Protein AF-T1B3T7-F1 (afdb_monomer)

pLDDT: mean 87.35, std 12.99, range [38.53, 97.56]

Foldseek 3Di:
DDDDPLLPDDLCLLVLLCVVCVVPPVDDQQCSLVVPVVDDCVVSVCNPPSVVDGSVNSVVSVVVCVVDPVVVVVVVVVVCCCVVVVFDPPDKDKDKAKDWDDDDPVVQCQDDDPNHTGHRFAADPHPVPCSVTTIDMDIDMDGDDPDPPDDDD

Secondary structure (DSSP, 8-state):
-PPPTT--S-HHHHHHHHHHHHHHT---GGGHHHHHHTS-TTTTT-TTTGGG--HHHHHHHHHHHHHS-HHHHHHHHHHHHHHHHT---S-EEEEEEEEEE-S--TT-B---BTTB---B-B----TTS-TTSEEEEEEEEEEPPPPTT----

Sequence (153 aa):
LEADPRSRMPPAKALGVVLRNLIEQRRPLYALGEWVAERDPSVLGLADTSARLNDDCVGRALERLFDADRALLQTEMVVNAIRRFAIDCTEFHNDSTSITFSGDYAGANGDPQRGQATLKVNHGHNKDHRPDLKQLLWILTVSRTPDAGVRPR

Mean predicted aligned error: 7.07 Å

Radius of gyration: 19.1 Å; Cα contacts (8 Å, |Δi|>4): 158; chains: 1; bounding box: 39×52×47 Å

Structure (mmCIF, N/CA/C/O backbone):
data_AF-T1B3T7-F1
#
_entry.id   AF-T1B3T7-F1
#
loop_
_atom_site.group_PDB
_atom_site.id
_atom_site.type_symbol
_atom_site.label_atom_id
_atom_site.label_alt_id
_atom_site.label_comp_id
_atom_site.label_asym_id
_atom_site.label_entity_id
_atom_site.label_seq_id
_atom_site.pdbx_PDB_ins_code
_atom_site.Cartn_x
_atom_site.Cartn_y
_atom_site.Cartn_z
_atom_site.occupancy
_atom_site.B_iso_or_equiv
_atom_site.auth_seq_id
_atom_site.auth_comp_id
_atom_site.auth_asym_id
_atom_site.auth_atom_id
_atom_site.pdbx_PDB_model_num
ATOM 1 N N . LEU A 1 1 ? -12.474 5.835 -18.3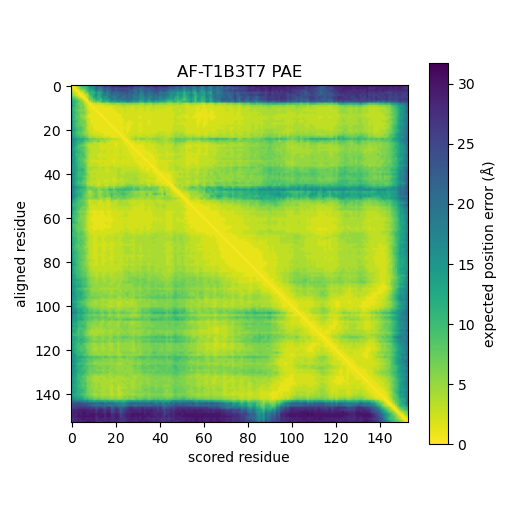67 1.00 46.09 1 LEU A N 1
ATOM 2 C CA . LEU A 1 1 ? -11.163 6.493 -18.173 1.00 46.09 1 LEU A CA 1
ATOM 3 C C . LEU A 1 1 ? -10.246 6.025 -19.293 1.00 46.09 1 LEU A C 1
ATOM 5 O O . LEU A 1 1 ? -9.946 4.838 -19.346 1.00 46.09 1 LEU A O 1
ATOM 9 N N . GLU A 1 2 ? -9.913 6.910 -20.233 1.00 38.53 2 GLU A N 1
ATOM 10 C CA . GLU A 1 2 ? -9.062 6.583 -21.386 1.00 38.53 2 GLU A CA 1
ATOM 11 C C . GLU A 1 2 ? -7.663 6.138 -20.938 1.00 38.53 2 GLU A C 1
ATOM 13 O O . GLU A 1 2 ? -7.060 6.698 -20.018 1.00 38.53 2 GLU A O 1
ATOM 18 N N . ALA A 1 3 ? -7.155 5.084 -21.574 1.00 50.88 3 ALA A N 1
ATOM 19 C CA . ALA A 1 3 ? -5.803 4.607 -21.351 1.00 50.88 3 ALA A CA 1
ATOM 20 C C . ALA A 1 3 ? -4.807 5.626 -21.928 1.00 50.88 3 ALA A C 1
ATOM 22 O O . ALA A 1 3 ? -4.857 5.941 -23.111 1.00 50.88 3 ALA A O 1
ATOM 23 N N . ASP A 1 4 ? -3.889 6.122 -21.094 1.00 52.50 4 ASP A N 1
ATOM 24 C CA . ASP A 1 4 ? -2.765 6.943 -21.554 1.00 52.50 4 ASP A CA 1
ATOM 25 C C . ASP A 1 4 ? -1.934 6.114 -22.554 1.00 52.50 4 ASP A C 1
ATOM 27 O O . ASP A 1 4 ? -1.426 5.055 -22.168 1.00 52.50 4 ASP A O 1
ATOM 31 N N . PRO A 1 5 ? -1.759 6.563 -23.809 1.00 49.88 5 PRO A N 1
ATOM 32 C CA . PRO A 1 5 ? -1.007 5.834 -24.831 1.00 49.88 5 PRO A CA 1
ATOM 33 C C . PRO A 1 5 ? 0.480 5.634 -24.478 1.00 49.88 5 PRO A C 1
ATOM 35 O O . PRO A 1 5 ? 1.150 4.785 -25.072 1.00 49.88 5 PRO A O 1
ATOM 38 N N . ARG A 1 6 ? 1.014 6.361 -23.484 1.00 54.09 6 ARG A N 1
ATOM 39 C CA . ARG A 1 6 ? 2.359 6.143 -22.918 1.00 54.09 6 ARG A CA 1
ATOM 40 C C . ARG A 1 6 ? 2.383 5.069 -21.826 1.00 54.09 6 ARG A C 1
ATOM 42 O O . ARG A 1 6 ? 3.448 4.540 -21.503 1.00 54.09 6 ARG A O 1
ATOM 49 N N . SER A 1 7 ? 1.229 4.698 -21.274 1.00 54.94 7 SER A N 1
ATOM 50 C CA . SER A 1 7 ? 1.086 3.687 -20.224 1.00 54.94 7 SER A CA 1
ATOM 51 C C . SER A 1 7 ? 1.140 2.279 -20.815 1.00 54.94 7 SER A C 1
ATOM 53 O O . SER A 1 7 ? 0.139 1.577 -20.921 1.00 54.94 7 SER A O 1
ATOM 55 N N . ARG A 1 8 ? 2.343 1.841 -21.191 1.00 70.56 8 ARG A N 1
ATOM 56 C CA . ARG A 1 8 ? 2.583 0.540 -21.841 1.00 70.56 8 ARG A CA 1
ATOM 57 C C . ARG A 1 8 ? 2.490 -0.674 -20.901 1.00 70.56 8 ARG A C 1
ATOM 59 O O . ARG A 1 8 ? 2.708 -1.799 -21.357 1.00 70.56 8 ARG A O 1
ATOM 66 N N . MET A 1 9 ? 2.198 -0.463 -19.615 1.00 83.44 9 MET A N 1
ATOM 67 C CA . MET A 1 9 ? 1.991 -1.504 -18.606 1.00 83.44 9 MET A CA 1
ATOM 68 C C . MET A 1 9 ? 0.621 -1.318 -17.925 1.00 83.44 9 MET A C 1
ATOM 70 O O . MET A 1 9 ? 0.281 -0.194 -17.547 1.00 83.44 9 MET A O 1
ATOM 74 N N . PRO A 1 10 ? -0.160 -2.399 -17.733 1.00 88.75 10 PRO A N 1
ATOM 75 C CA . PRO A 1 10 ? -1.384 -2.356 -16.941 1.00 88.75 10 PRO A CA 1
ATOM 76 C C . PRO A 1 10 ? -1.111 -1.915 -15.490 1.00 88.75 10 PRO A C 1
ATOM 78 O O . PRO A 1 10 ? -0.219 -2.490 -14.859 1.00 88.75 10 PRO A O 1
ATOM 81 N N . PRO A 1 11 ? -1.894 -0.980 -14.911 1.00 91.62 11 PRO A N 1
ATOM 82 C CA . PRO A 1 11 ? -1.676 -0.486 -13.547 1.00 91.62 11 PRO A CA 1
ATOM 83 C C . PRO A 1 11 ? -1.603 -1.599 -12.498 1.00 91.62 11 PRO A C 1
ATOM 85 O O . PRO A 1 11 ? -0.725 -1.584 -11.645 1.00 91.62 11 PRO A O 1
ATOM 88 N N . ALA A 1 12 ? -2.455 -2.622 -12.616 1.00 92.00 12 ALA A N 1
ATOM 89 C CA . ALA A 1 12 ? -2.470 -3.764 -11.704 1.00 92.00 12 ALA A CA 1
ATOM 90 C C . ALA A 1 12 ? -1.137 -4.535 -11.663 1.00 92.00 12 ALA A C 1
ATOM 92 O O . ALA A 1 12 ? -0.761 -5.037 -10.606 1.00 92.00 12 ALA A O 1
ATOM 93 N N . LYS A 1 13 ? -0.393 -4.606 -12.778 1.00 92.12 13 LYS A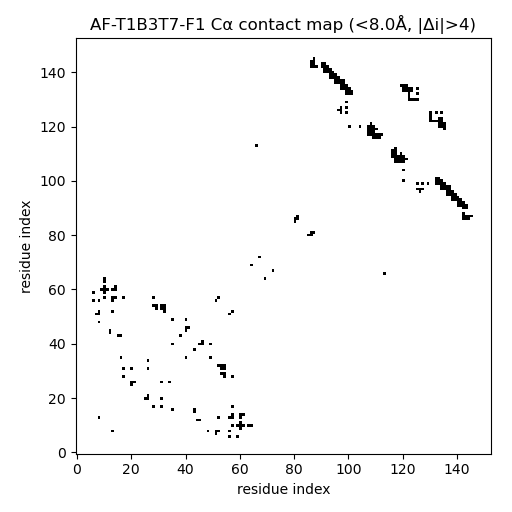 N 1
ATOM 94 C CA . LYS A 1 13 ? 0.932 -5.246 -12.804 1.00 92.12 13 LYS A CA 1
ATOM 95 C C . LYS A 1 13 ? 1.958 -4.416 -12.034 1.00 92.12 13 LYS A C 1
ATOM 97 O O . LYS A 1 13 ? 2.646 -4.957 -11.177 1.00 92.12 13 LYS A O 1
ATOM 102 N N . ALA A 1 14 ? 2.009 -3.106 -12.285 1.00 92.75 14 ALA A N 1
ATOM 103 C CA . ALA A 1 14 ? 2.915 -2.194 -11.584 1.00 92.75 14 ALA A CA 1
ATOM 104 C C . ALA A 1 14 ? 2.617 -2.136 -10.075 1.00 92.75 14 ALA A C 1
ATOM 106 O O . ALA A 1 14 ? 3.518 -2.313 -9.259 1.00 92.75 14 ALA A O 1
ATOM 107 N N . LEU A 1 15 ? 1.345 -1.981 -9.691 1.00 94.31 15 LEU A N 1
ATOM 108 C CA . LEU A 1 15 ? 0.909 -2.051 -8.288 1.00 94.31 15 LEU A CA 1
ATOM 109 C C . LEU A 1 15 ? 1.228 -3.413 -7.673 1.00 94.31 15 LEU A C 1
ATOM 111 O O . LEU A 1 15 ? 1.614 -3.511 -6.510 1.00 94.31 15 LEU A O 1
ATOM 115 N N . GLY A 1 16 ? 1.112 -4.466 -8.479 1.00 93.62 16 GLY A N 1
ATOM 116 C CA . GLY A 1 16 ? 1.497 -5.802 -8.094 1.00 93.62 16 GLY A CA 1
ATOM 117 C C . GLY A 1 16 ? 2.957 -5.882 -7.659 1.00 93.62 16 GLY A C 1
ATOM 118 O O . GLY A 1 16 ? 3.217 -6.421 -6.588 1.00 93.62 16 GLY A O 1
ATOM 119 N N . VAL A 1 17 ? 3.883 -5.318 -8.433 1.00 92.94 17 VAL A N 1
ATOM 120 C CA . VAL A 1 17 ? 5.312 -5.235 -8.082 1.00 92.94 17 VAL A CA 1
ATOM 121 C C . VAL A 1 17 ? 5.515 -4.491 -6.767 1.00 92.94 17 VAL A C 1
ATOM 123 O O . VAL A 1 17 ? 6.195 -5.005 -5.881 1.00 92.94 17 VAL A O 1
ATOM 126 N N . VAL A 1 18 ? 4.887 -3.319 -6.613 1.00 94.50 18 VAL A N 1
ATOM 127 C CA . VAL A 1 18 ? 4.981 -2.514 -5.384 1.00 94.50 18 VAL A CA 1
ATOM 128 C C . VAL A 1 18 ? 4.552 -3.328 -4.167 1.00 94.50 18 VAL A C 1
ATOM 130 O O . VAL A 1 18 ? 5.257 -3.333 -3.161 1.00 94.50 18 VAL A O 1
ATOM 133 N N . LEU A 1 19 ? 3.444 -4.067 -4.269 1.00 94.06 19 LEU A N 1
ATOM 134 C CA . LEU A 1 19 ? 2.946 -4.910 -3.185 1.00 94.06 19 LEU A CA 1
ATOM 135 C C . LEU A 1 19 ? 3.957 -5.993 -2.779 1.00 94.06 19 LEU A C 1
ATOM 137 O O . LEU A 1 19 ? 4.241 -6.133 -1.592 1.00 94.06 19 LEU A O 1
ATOM 141 N N . ARG A 1 20 ? 4.533 -6.738 -3.736 1.00 92.94 20 ARG A N 1
ATOM 142 C CA . ARG A 1 20 ? 5.539 -7.771 -3.411 1.00 92.94 20 ARG A CA 1
ATOM 143 C C . ARG A 1 20 ? 6.792 -7.144 -2.804 1.00 92.94 20 ARG A C 1
ATOM 145 O O . ARG A 1 20 ? 7.294 -7.644 -1.803 1.00 92.94 20 ARG A O 1
ATOM 152 N N . ASN A 1 21 ? 7.246 -6.013 -3.343 1.00 92.88 21 ASN A N 1
ATOM 153 C CA . ASN A 1 21 ? 8.368 -5.282 -2.769 1.00 92.88 21 ASN A CA 1
ATOM 154 C C . ASN A 1 21 ? 8.088 -4.863 -1.316 1.00 92.88 21 ASN A C 1
ATOM 156 O O . ASN A 1 21 ? 8.941 -5.091 -0.465 1.00 92.88 21 ASN A O 1
ATOM 160 N N . LEU A 1 22 ? 6.904 -4.321 -1.001 1.00 91.94 22 LEU A N 1
ATOM 161 C CA . LEU A 1 22 ? 6.525 -3.932 0.368 1.00 91.94 22 LEU A CA 1
ATOM 162 C C . LEU A 1 22 ? 6.529 -5.111 1.357 1.00 91.94 22 LEU A C 1
ATOM 164 O O . LEU A 1 22 ? 6.858 -4.925 2.533 1.00 91.94 22 LEU A O 1
ATOM 168 N N . ILE A 1 23 ? 6.170 -6.305 0.881 1.00 91.38 23 ILE A N 1
ATOM 169 C CA . ILE A 1 23 ? 6.150 -7.534 1.681 1.00 91.38 23 ILE A CA 1
ATOM 170 C C . ILE A 1 23 ? 7.571 -8.077 1.898 1.00 91.38 23 ILE A C 1
ATOM 172 O O . ILE A 1 23 ? 7.888 -8.490 3.009 1.00 91.38 23 ILE A O 1
ATOM 176 N N . GLU A 1 24 ? 8.428 -8.062 0.872 1.00 90.31 24 GLU A N 1
ATOM 177 C CA . GLU A 1 24 ? 9.735 -8.735 0.912 1.00 90.31 24 GLU A CA 1
ATOM 178 C C . GLU A 1 24 ? 10.902 -7.855 1.385 1.00 90.31 24 GLU A C 1
ATOM 180 O O . GLU A 1 24 ? 11.630 -8.242 2.295 1.00 90.31 24 GLU A O 1
ATOM 185 N N . GLN A 1 25 ? 11.150 -6.711 0.733 1.00 85.75 25 GLN A N 1
ATOM 186 C CA . GLN A 1 25 ? 12.416 -5.961 0.883 1.00 85.75 25 GLN A CA 1
ATOM 187 C C . GLN A 1 25 ? 12.244 -4.450 1.081 1.00 85.75 25 GLN A C 1
ATOM 189 O O . GLN A 1 25 ? 13.172 -3.787 1.535 1.00 85.75 25 GLN A O 1
ATOM 194 N N . ARG A 1 26 ? 11.070 -3.900 0.755 1.00 90.44 26 ARG A N 1
ATOM 195 C CA . ARG A 1 26 ? 10.697 -2.484 0.900 1.00 90.44 26 ARG A CA 1
ATOM 196 C C . ARG A 1 26 ? 11.689 -1.525 0.228 1.00 90.44 26 ARG A C 1
ATOM 198 O O . ARG A 1 26 ? 11.969 -0.453 0.762 1.00 90.44 26 ARG A O 1
ATOM 205 N N . ARG A 1 27 ? 12.212 -1.882 -0.954 1.00 91.75 27 ARG A N 1
ATOM 206 C CA . ARG A 1 27 ? 13.097 -0.995 -1.729 1.00 91.75 27 ARG A CA 1
ATOM 207 C C . ARG A 1 27 ? 12.350 0.276 -2.167 1.00 91.75 27 ARG A C 1
ATOM 209 O O . ARG A 1 27 ? 11.145 0.203 -2.436 1.00 91.75 27 ARG A O 1
ATOM 216 N N . PRO A 1 28 ? 13.027 1.435 -2.251 1.00 91.69 28 PRO A N 1
ATOM 217 C CA . PRO A 1 28 ? 12.417 2.666 -2.749 1.00 91.69 28 PRO A CA 1
ATOM 218 C C . PRO A 1 28 ? 11.999 2.528 -4.221 1.00 91.69 28 PRO A C 1
ATOM 220 O O . PRO A 1 28 ? 12.549 1.706 -4.951 1.00 91.69 28 PRO A O 1
ATOM 223 N N . LEU A 1 29 ? 11.046 3.357 -4.672 1.00 90.06 29 LEU A N 1
ATOM 224 C CA . LEU A 1 29 ? 10.450 3.236 -6.012 1.00 90.06 29 LEU A CA 1
ATOM 225 C C . LEU A 1 29 ? 11.479 3.292 -7.151 1.00 90.06 29 LEU A C 1
ATOM 227 O O . LEU A 1 29 ? 11.377 2.511 -8.093 1.00 90.06 29 LEU A O 1
ATOM 231 N N . TYR A 1 30 ? 12.494 4.153 -7.038 1.00 88.75 30 TYR A N 1
ATOM 232 C CA . TYR A 1 30 ? 13.554 4.277 -8.044 1.00 88.75 30 TYR A CA 1
ATOM 233 C C . TYR A 1 30 ? 14.431 3.017 -8.158 1.00 88.75 30 TYR A C 1
ATOM 235 O O . TYR A 1 30 ? 15.019 2.775 -9.205 1.00 88.75 30 TYR A O 1
ATOM 243 N N . ALA A 1 31 ? 14.495 2.187 -7.110 1.00 91.25 31 ALA A N 1
ATOM 244 C CA . ALA A 1 31 ? 15.267 0.943 -7.083 1.00 91.25 31 ALA A CA 1
ATOM 245 C C . ALA A 1 31 ? 14.424 -0.294 -7.453 1.00 91.25 31 ALA A C 1
ATOM 247 O O . ALA A 1 31 ? 14.919 -1.423 -7.419 1.00 91.25 31 ALA A O 1
ATOM 248 N N . LEU A 1 32 ? 13.142 -0.120 -7.804 1.00 89.81 32 LEU A N 1
ATOM 249 C CA . LEU A 1 32 ? 12.270 -1.243 -8.166 1.00 89.81 32 LEU A CA 1
ATOM 250 C C . LEU A 1 32 ? 12.689 -1.927 -9.469 1.00 89.81 32 LEU A C 1
ATOM 252 O O . LEU A 1 32 ? 12.497 -3.133 -9.596 1.00 89.81 32 LEU A O 1
ATOM 256 N N . GLY A 1 33 ? 13.260 -1.187 -10.424 1.00 88.31 33 GLY A N 1
ATOM 257 C CA . GLY A 1 33 ? 13.762 -1.771 -11.671 1.00 88.31 33 GLY A CA 1
ATOM 258 C C . GLY A 1 33 ? 14.860 -2.805 -11.413 1.00 88.31 33 GLY A C 1
ATOM 259 O O . GLY A 1 33 ? 14.777 -3.930 -11.899 1.00 88.31 33 GLY A O 1
ATOM 260 N N . GLU A 1 34 ? 15.832 -2.454 -10.569 1.00 89.06 34 GLU A N 1
ATOM 261 C CA . GLU A 1 34 ? 16.907 -3.354 -10.130 1.00 89.06 34 GLU A CA 1
ATOM 262 C C . GLU A 1 34 ? 16.353 -4.541 -9.334 1.00 89.06 34 GLU A C 1
ATOM 264 O O . GLU A 1 34 ? 16.693 -5.689 -9.603 1.00 89.06 34 GLU A O 1
ATOM 269 N N . TRP A 1 35 ? 15.425 -4.280 -8.408 1.00 90.62 35 TRP A N 1
ATOM 270 C CA . TRP A 1 35 ? 14.774 -5.321 -7.607 1.00 90.62 35 TRP A CA 1
ATOM 271 C C . TRP A 1 35 ? 14.048 -6.374 -8.458 1.00 90.62 35 TRP A C 1
ATOM 273 O O . TRP A 1 35 ? 14.073 -7.567 -8.135 1.00 90.62 35 TRP A O 1
ATOM 283 N N . VAL A 1 36 ? 13.404 -5.940 -9.546 1.00 90.50 36 VAL A N 1
ATOM 284 C CA . VAL A 1 36 ? 12.757 -6.832 -10.517 1.00 90.50 36 VAL A CA 1
ATOM 285 C C . VAL A 1 36 ? 13.779 -7.564 -11.381 1.00 90.50 36 VAL A C 1
ATOM 287 O O . VAL A 1 36 ? 13.555 -8.732 -11.683 1.00 90.50 36 VAL A O 1
ATOM 290 N N . ALA A 1 37 ? 14.890 -6.927 -11.757 1.00 89.38 37 ALA A N 1
ATOM 291 C CA . ALA A 1 37 ? 15.935 -7.555 -12.570 1.00 89.38 37 ALA A CA 1
ATOM 292 C C . ALA A 1 37 ? 16.604 -8.757 -11.873 1.00 89.38 37 ALA A C 1
ATOM 294 O O . ALA A 1 37 ? 17.073 -9.672 -12.543 1.00 89.38 37 ALA A O 1
ATOM 295 N N . GLU A 1 38 ? 16.603 -8.786 -10.538 1.00 90.06 38 GLU A N 1
ATOM 296 C CA . GLU A 1 38 ? 17.094 -9.909 -9.724 1.00 90.06 38 GLU A CA 1
ATOM 297 C C . GLU A 1 38 ? 16.121 -11.114 -9.670 1.00 90.06 38 GLU A C 1
ATOM 299 O O . GLU A 1 38 ? 16.430 -12.125 -9.038 1.00 90.06 38 GLU A O 1
ATOM 304 N N . ARG A 1 39 ? 14.926 -11.024 -10.274 1.00 89.00 39 ARG A N 1
ATOM 305 C CA . ARG A 1 39 ? 13.834 -12.010 -10.145 1.00 89.00 39 ARG A CA 1
ATOM 306 C C . ARG A 1 39 ? 13.354 -12.512 -11.502 1.00 89.00 39 ARG A C 1
ATOM 308 O O . ARG A 1 39 ? 13.453 -11.821 -12.509 1.00 89.00 39 ARG A O 1
ATOM 315 N N . ASP A 1 40 ? 12.745 -13.698 -11.510 1.00 89.38 40 ASP A N 1
ATOM 316 C CA . ASP A 1 40 ? 12.051 -14.210 -12.694 1.00 89.38 40 ASP A CA 1
ATOM 317 C C . ASP A 1 40 ? 10.807 -13.341 -13.005 1.00 89.38 40 ASP A C 1
ATOM 319 O O . ASP A 1 40 ? 9.875 -13.275 -12.189 1.00 89.38 40 ASP A O 1
ATOM 323 N N . PRO A 1 41 ? 10.740 -12.686 -14.183 1.00 86.31 41 PRO A N 1
ATOM 324 C CA . PRO A 1 41 ? 9.600 -11.857 -14.564 1.00 86.31 41 PRO A CA 1
ATOM 325 C C . PRO A 1 41 ? 8.265 -12.603 -14.592 1.00 86.31 41 PRO A C 1
ATOM 327 O O . PRO A 1 41 ? 7.225 -11.987 -14.361 1.00 86.31 41 PRO A O 1
ATOM 330 N N . SER A 1 42 ? 8.255 -13.906 -14.877 1.00 87.31 42 SER A N 1
ATOM 331 C CA . SER A 1 42 ? 7.031 -14.710 -14.940 1.00 87.31 42 SER A CA 1
ATOM 332 C C . SER A 1 42 ? 6.359 -14.833 -13.569 1.00 87.31 42 SER A C 1
ATOM 334 O O . SER A 1 42 ? 5.144 -14.659 -13.467 1.00 87.31 42 SER A O 1
ATOM 336 N N . VAL A 1 43 ? 7.151 -14.990 -12.503 1.00 86.75 43 VAL A N 1
ATOM 337 C CA . VAL A 1 43 ? 6.680 -15.052 -11.107 1.00 86.75 43 VAL A CA 1
ATOM 338 C C . VAL A 1 43 ? 6.057 -13.722 -10.674 1.00 86.75 43 VAL A C 1
ATOM 340 O O . VAL A 1 43 ? 5.100 -13.687 -9.900 1.00 86.75 43 VAL A O 1
ATOM 343 N N . LEU A 1 44 ? 6.547 -12.613 -11.230 1.00 86.69 44 LEU A N 1
ATOM 344 C CA . LEU A 1 44 ? 6.003 -11.275 -10.998 1.00 86.69 44 LEU A CA 1
ATOM 345 C C . LEU A 1 44 ? 4.816 -10.929 -11.919 1.00 86.69 44 LEU A C 1
ATOM 347 O O . LEU A 1 44 ? 4.254 -9.838 -11.812 1.00 86.69 44 LEU A O 1
ATOM 351 N N . GLY A 1 45 ? 4.417 -11.821 -12.833 1.00 86.12 45 GLY A N 1
ATOM 352 C CA . GLY A 1 45 ? 3.385 -11.544 -13.841 1.00 86.12 45 GLY A CA 1
ATOM 353 C C . GLY A 1 45 ? 3.826 -10.530 -14.909 1.00 86.12 45 GLY A C 1
ATOM 354 O O . GLY A 1 45 ? 2.993 -9.909 -15.582 1.00 86.12 45 GLY A O 1
ATOM 355 N N . LEU A 1 46 ? 5.137 -10.348 -15.068 1.00 86.69 46 LEU A N 1
ATOM 356 C CA . LEU A 1 46 ? 5.793 -9.358 -15.919 1.00 86.69 46 LEU A CA 1
ATOM 357 C C . LEU A 1 46 ? 6.459 -9.942 -17.173 1.00 86.69 46 LEU A C 1
ATOM 359 O O . LEU A 1 46 ? 7.188 -9.196 -17.817 1.00 86.69 46 LEU A O 1
ATOM 363 N N . ALA A 1 47 ? 6.219 -11.208 -17.530 1.00 78.31 47 ALA A N 1
ATOM 364 C CA . ALA A 1 47 ? 6.915 -11.908 -18.624 1.00 78.31 47 ALA A CA 1
ATOM 365 C C . ALA A 1 47 ? 7.169 -11.040 -19.881 1.00 78.31 47 ALA A C 1
ATOM 367 O O . ALA A 1 47 ? 8.312 -10.909 -20.302 1.00 78.31 47 ALA A O 1
ATOM 368 N N . ASP A 1 48 ? 6.150 -10.336 -20.388 1.00 77.19 48 ASP A N 1
ATOM 369 C CA . ASP A 1 48 ? 6.273 -9.495 -21.598 1.00 77.19 48 ASP A CA 1
ATOM 370 C C . ASP A 1 48 ? 6.439 -7.989 -21.318 1.00 77.19 48 ASP A C 1
ATOM 372 O O . ASP A 1 48 ? 6.443 -7.153 -22.227 1.00 77.19 48 ASP A O 1
ATOM 376 N N . THR A 1 49 ? 6.480 -7.597 -20.044 1.00 80.44 49 THR A N 1
ATOM 377 C CA . THR A 1 49 ? 6.366 -6.193 -19.624 1.00 80.44 49 THR A CA 1
ATOM 378 C C . THR A 1 49 ? 7.456 -5.732 -18.663 1.00 80.44 49 THR A C 1
ATOM 380 O O . THR A 1 49 ? 7.469 -4.551 -18.331 1.00 80.44 49 THR A O 1
ATOM 383 N N . SER A 1 50 ? 8.369 -6.602 -18.226 1.00 77.88 50 SER A N 1
ATOM 384 C CA . SER A 1 50 ? 9.432 -6.277 -17.257 1.00 77.88 50 SER A CA 1
ATOM 385 C C . SER A 1 50 ? 10.295 -5.094 -17.697 1.00 77.88 50 SER A C 1
ATOM 387 O O . SER A 1 50 ? 10.469 -4.154 -16.931 1.00 77.88 50 SER A O 1
ATOM 389 N N . ALA A 1 51 ? 10.713 -5.065 -18.965 1.00 78.06 51 ALA A N 1
ATOM 390 C CA . ALA A 1 51 ? 11.500 -3.976 -19.551 1.00 78.06 51 ALA A CA 1
ATOM 391 C C . ALA A 1 51 ? 10.777 -2.611 -19.580 1.00 78.06 51 ALA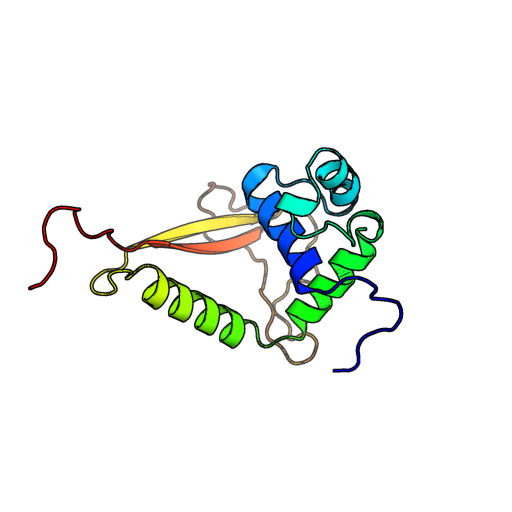 A C 1
ATOM 393 O O . ALA A 1 51 ? 11.377 -1.594 -19.913 1.00 78.06 51 ALA A O 1
ATOM 394 N N . ARG A 1 52 ? 9.472 -2.578 -19.281 1.00 80.25 52 ARG A N 1
ATOM 395 C CA . ARG A 1 52 ? 8.644 -1.361 -19.253 1.00 80.25 52 ARG A CA 1
ATOM 396 C C . ARG A 1 52 ? 8.439 -0.823 -17.837 1.00 80.25 52 ARG A C 1
ATOM 398 O O . ARG A 1 52 ? 7.773 0.199 -17.685 1.00 80.25 52 ARG A O 1
ATOM 405 N N . LEU A 1 53 ? 8.930 -1.528 -16.815 1.00 86.06 53 LEU A N 1
ATOM 406 C CA . LEU A 1 53 ? 8.811 -1.100 -15.430 1.00 86.06 53 LEU A CA 1
ATOM 407 C C . LEU A 1 53 ? 9.834 -0.001 -15.135 1.00 86.06 53 LEU A C 1
ATOM 409 O O . LEU A 1 53 ? 11.035 -0.205 -15.265 1.00 86.06 53 LEU A O 1
ATOM 413 N N . ASN A 1 54 ? 9.340 1.143 -14.685 1.00 87.12 54 ASN A N 1
ATOM 414 C CA . ASN A 1 54 ? 10.129 2.205 -14.079 1.00 87.12 54 ASN A CA 1
ATOM 415 C C . ASN A 1 54 ? 9.276 2.937 -13.036 1.00 87.12 54 ASN A C 1
ATOM 417 O O . ASN A 1 54 ? 8.071 2.688 -12.911 1.00 87.12 54 ASN A O 1
ATOM 421 N N . ASP A 1 55 ? 9.910 3.814 -12.274 1.00 87.94 55 ASP A N 1
ATOM 422 C CA . ASP A 1 55 ? 9.279 4.645 -11.253 1.00 87.94 55 ASP A CA 1
ATOM 423 C C . ASP A 1 55 ? 8.147 5.512 -11.818 1.00 87.94 55 ASP A C 1
ATOM 425 O O . ASP A 1 55 ? 7.074 5.545 -11.224 1.00 87.94 55 ASP A O 1
ATOM 429 N N . ASP A 1 56 ? 8.306 6.095 -13.008 1.00 88.94 56 ASP A N 1
ATOM 430 C CA . ASP A 1 56 ? 7.240 6.822 -13.714 1.00 88.94 56 ASP A CA 1
ATOM 431 C C . ASP A 1 56 ? 5.991 5.957 -13.962 1.00 88.94 56 ASP A C 1
ATOM 433 O O . ASP A 1 56 ? 4.844 6.392 -13.812 1.00 88.94 56 ASP A O 1
ATOM 437 N N . CYS A 1 57 ? 6.195 4.707 -14.381 1.00 89.31 57 CYS A N 1
ATOM 438 C CA . CYS A 1 57 ? 5.121 3.747 -14.602 1.00 89.31 57 CYS A CA 1
ATOM 439 C C . CYS A 1 57 ? 4.411 3.405 -13.293 1.00 89.31 57 CYS A C 1
ATOM 441 O O . CYS A 1 57 ? 3.182 3.296 -13.270 1.00 89.31 57 CYS A O 1
ATOM 443 N N . VAL A 1 58 ? 5.173 3.241 -12.214 1.00 92.44 58 VAL A N 1
ATOM 444 C CA . VAL A 1 58 ? 4.626 3.006 -10.878 1.00 92.44 58 VAL A CA 1
ATOM 445 C C . VAL A 1 58 ? 3.864 4.236 -10.382 1.00 92.44 58 VAL A C 1
ATOM 447 O O . VAL A 1 58 ? 2.743 4.083 -9.904 1.00 92.44 58 VAL A O 1
ATOM 450 N N . GLY A 1 59 ? 4.400 5.441 -10.575 1.00 92.69 59 GLY A N 1
ATOM 451 C CA . GLY A 1 59 ? 3.752 6.709 -10.239 1.00 92.69 59 GLY A CA 1
ATOM 452 C C . GLY A 1 59 ? 2.386 6.842 -10.906 1.00 92.69 59 GLY A C 1
ATOM 453 O O . GLY A 1 59 ? 1.381 6.990 -10.216 1.00 92.69 59 GLY A O 1
ATOM 454 N N . ARG A 1 60 ? 2.304 6.638 -12.228 1.00 92.50 60 ARG A N 1
ATOM 455 C CA . ARG A 1 60 ? 1.017 6.633 -12.958 1.00 92.50 60 ARG A CA 1
ATOM 456 C C . ARG A 1 60 ? 0.053 5.546 -12.477 1.00 92.50 60 ARG A C 1
ATOM 458 O O . ARG A 1 60 ? -1.165 5.721 -12.531 1.00 92.50 60 ARG A O 1
ATOM 465 N N . ALA A 1 61 ? 0.564 4.388 -12.060 1.00 94.19 61 ALA A N 1
ATOM 466 C CA . ALA A 1 61 ? -0.275 3.322 -11.522 1.00 94.19 61 ALA A CA 1
ATOM 467 C C . ALA A 1 61 ? -0.838 3.685 -10.138 1.00 94.19 61 ALA A C 1
ATOM 469 O O . ALA A 1 61 ? -2.006 3.402 -9.871 1.00 94.19 61 ALA A O 1
ATOM 470 N N . LEU A 1 62 ? -0.043 4.350 -9.296 1.00 94.50 62 LEU A N 1
ATOM 471 C CA . LEU A 1 62 ? -0.470 4.889 -8.004 1.00 94.50 62 LEU A CA 1
ATOM 472 C C . LEU A 1 62 ? -1.467 6.040 -8.169 1.00 94.50 62 LEU A C 1
ATOM 474 O O . LEU A 1 62 ? -2.455 6.066 -7.445 1.00 94.50 62 LEU A O 1
ATOM 478 N N . GLU A 1 63 ? -1.284 6.926 -9.151 1.00 93.94 63 GLU A N 1
ATOM 479 C CA . GLU A 1 63 ? -2.280 7.953 -9.492 1.00 93.94 63 GLU A CA 1
ATOM 480 C C . GLU A 1 63 ? -3.613 7.325 -9.906 1.00 93.94 63 GLU A C 1
ATOM 482 O O . GLU A 1 63 ? -4.663 7.725 -9.420 1.00 93.94 63 GLU A O 1
ATOM 487 N N . ARG A 1 64 ? -3.594 6.269 -10.728 1.00 94.06 64 ARG A N 1
ATOM 488 C CA . ARG A 1 64 ? -4.830 5.552 -11.083 1.00 94.06 64 ARG A CA 1
ATOM 489 C C . ARG A 1 64 ? -5.473 4.832 -9.905 1.00 94.06 64 ARG A C 1
ATOM 491 O O . ARG A 1 64 ? -6.695 4.768 -9.842 1.00 94.06 64 ARG A O 1
ATOM 498 N N . LEU A 1 65 ? -4.678 4.275 -8.990 1.00 94.75 65 LEU A N 1
ATOM 499 C CA . LEU A 1 65 ? -5.200 3.725 -7.737 1.00 94.75 65 LEU A CA 1
ATOM 500 C C . LEU A 1 65 ? -5.796 4.832 -6.861 1.00 94.75 65 LEU A C 1
ATOM 502 O O . LEU A 1 65 ? -6.786 4.603 -6.167 1.00 94.75 65 LEU A O 1
ATOM 506 N N . PHE A 1 66 ? -5.209 6.028 -6.899 1.00 93.75 66 PHE A N 1
ATOM 507 C CA . PHE A 1 66 ? -5.767 7.191 -6.238 1.00 93.75 66 PHE A CA 1
ATOM 508 C C . PHE A 1 66 ? -7.107 7.588 -6.878 1.00 93.75 66 PHE A C 1
ATOM 510 O O . PHE A 1 66 ? -8.096 7.745 -6.185 1.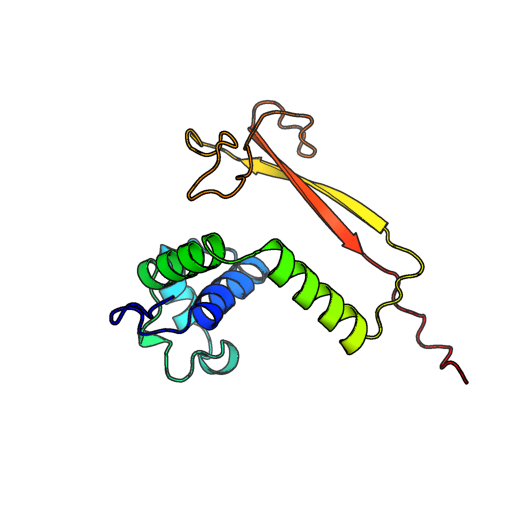00 93.75 66 PHE A O 1
ATOM 517 N N . ASP A 1 67 ? -7.224 7.650 -8.195 1.00 93.25 67 ASP A N 1
ATOM 518 C CA . ASP A 1 67 ? -8.495 8.035 -8.824 1.00 93.25 67 ASP A CA 1
ATOM 519 C C . ASP A 1 67 ? -9.582 6.939 -8.754 1.00 93.25 67 ASP A C 1
ATOM 521 O O . ASP A 1 67 ? -10.763 7.221 -8.957 1.00 93.25 67 ASP A O 1
ATOM 525 N N . ALA A 1 68 ? -9.213 5.692 -8.448 1.00 93.44 68 ALA A N 1
ATOM 526 C CA . ALA A 1 68 ? -10.150 4.585 -8.286 1.00 93.44 68 ALA A CA 1
ATOM 527 C C . ALA A 1 68 ? -10.956 4.667 -6.976 1.00 93.44 68 ALA A C 1
ATOM 529 O O . ALA A 1 68 ? -10.498 5.201 -5.964 1.00 93.44 68 ALA A O 1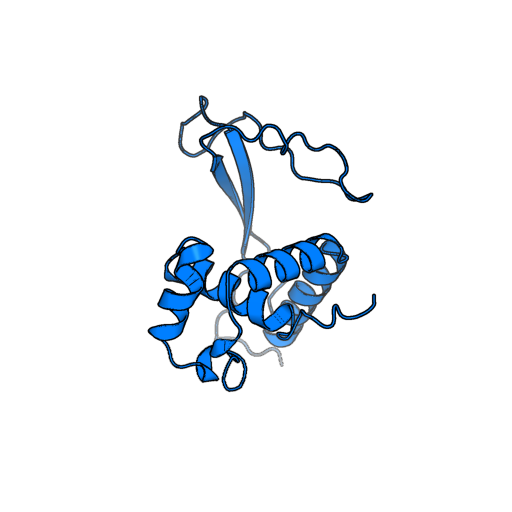
ATOM 530 N N . ASP A 1 69 ? -12.133 4.033 -6.966 1.00 93.25 69 ASP A N 1
ATOM 531 C CA . ASP A 1 69 ? -12.878 3.767 -5.734 1.00 93.25 69 ASP A CA 1
ATOM 532 C C . ASP A 1 69 ? -12.146 2.697 -4.904 1.00 93.25 69 ASP A C 1
ATOM 534 O O . ASP A 1 69 ? -12.363 1.489 -5.039 1.00 93.25 69 ASP A O 1
ATOM 538 N N . ARG A 1 70 ? -11.210 3.156 -4.067 1.00 92.19 70 ARG A N 1
ATOM 539 C CA . ARG A 1 70 ? -10.387 2.293 -3.209 1.00 92.19 70 ARG A CA 1
ATOM 540 C C . ARG A 1 70 ? -11.213 1.547 -2.167 1.00 92.19 70 ARG A C 1
ATOM 542 O O . ARG A 1 70 ? -10.830 0.439 -1.803 1.00 92.19 70 ARG A O 1
ATOM 549 N N . ALA A 1 71 ? -12.312 2.138 -1.693 1.00 92.00 71 ALA A N 1
ATOM 550 C CA . ALA A 1 71 ? -13.170 1.509 -0.697 1.00 92.00 71 ALA A CA 1
ATOM 551 C C . ALA A 1 71 ? -13.867 0.293 -1.311 1.00 92.00 71 ALA A C 1
ATOM 553 O O . ALA A 1 71 ? -13.743 -0.809 -0.779 1.00 92.00 71 ALA A O 1
ATOM 554 N N . LEU A 1 72 ? -14.486 0.464 -2.483 1.00 95.50 72 LEU A N 1
ATOM 555 C CA . LEU A 1 72 ? -15.080 -0.644 -3.228 1.00 95.50 72 LEU A CA 1
ATOM 556 C C . LEU A 1 72 ? -14.036 -1.708 -3.587 1.00 95.50 72 LEU A C 1
ATOM 558 O O . LEU A 1 72 ? -14.270 -2.893 -3.360 1.00 95.50 72 LEU A O 1
ATOM 562 N N . LEU A 1 73 ? -12.867 -1.298 -4.095 1.00 94.44 73 LEU A N 1
ATOM 563 C CA . LEU A 1 73 ? -11.776 -2.219 -4.431 1.00 94.44 73 LEU A CA 1
ATOM 564 C C . LEU A 1 73 ? -11.355 -3.072 -3.223 1.00 94.44 73 LEU A C 1
ATOM 566 O O . LEU A 1 73 ? -11.180 -4.285 -3.352 1.00 94.44 73 LEU A O 1
ATOM 570 N N . GLN A 1 74 ? -11.190 -2.448 -2.054 1.00 93.94 74 GLN A N 1
ATOM 571 C CA . GLN A 1 74 ? -10.826 -3.137 -0.819 1.00 93.94 74 GLN A CA 1
ATOM 572 C C . GLN A 1 74 ? -11.941 -4.083 -0.361 1.00 93.94 74 GLN A C 1
ATOM 574 O O . GLN A 1 74 ? -11.655 -5.231 -0.018 1.00 93.94 74 GLN A O 1
ATOM 579 N N . THR A 1 75 ? -13.199 -3.640 -0.383 1.00 96.31 75 THR A N 1
ATOM 580 C CA . THR A 1 75 ? -14.350 -4.472 -0.010 1.00 96.31 75 THR A CA 1
ATOM 581 C C . THR A 1 75 ? -14.457 -5.707 -0.897 1.00 96.31 75 THR A C 1
ATOM 583 O O . THR A 1 75 ? -14.537 -6.819 -0.375 1.00 96.31 75 THR A O 1
ATOM 586 N N . GLU A 1 76 ? -14.390 -5.546 -2.219 1.00 97.56 76 GLU A N 1
ATOM 587 C CA . GLU A 1 76 ? -14.434 -6.661 -3.171 1.00 97.56 76 GLU A CA 1
ATOM 588 C C . GLU A 1 76 ? -13.290 -7.654 -2.929 1.00 97.56 76 GLU A C 1
ATOM 590 O O . GLU A 1 76 ? -13.506 -8.869 -2.907 1.00 97.56 76 GLU A O 1
ATOM 595 N N . MET A 1 77 ? -12.076 -7.153 -2.678 1.00 95.44 77 MET A N 1
ATOM 596 C CA . MET A 1 77 ? -10.916 -7.993 -2.380 1.00 95.44 77 MET A CA 1
ATOM 597 C C . MET A 1 77 ? -11.113 -8.813 -1.098 1.00 95.44 77 MET A C 1
ATOM 599 O O . MET A 1 77 ? -10.870 -10.022 -1.103 1.00 95.44 77 MET A O 1
ATOM 603 N N . VAL A 1 78 ? -11.582 -8.184 -0.017 1.00 94.69 78 VAL A N 1
ATOM 604 C CA . VAL A 1 78 ? -11.819 -8.849 1.275 1.00 94.69 78 VAL A CA 1
ATOM 605 C C . VAL A 1 78 ? -12.950 -9.873 1.169 1.00 94.69 78 VAL A C 1
ATOM 607 O O . VAL A 1 78 ? -12.785 -11.011 1.604 1.00 94.69 78 VAL A O 1
ATOM 610 N N . VAL A 1 79 ? -14.073 -9.522 0.536 1.00 96.50 79 VAL A N 1
ATOM 611 C CA . VAL A 1 79 ? -15.209 -10.438 0.336 1.00 96.50 79 VAL A CA 1
ATOM 612 C C . VAL A 1 79 ? -14.802 -11.644 -0.511 1.00 96.50 79 VAL A C 1
ATOM 614 O O . VAL A 1 79 ? -15.179 -12.778 -0.198 1.00 96.50 79 VAL A O 1
ATOM 617 N N . ASN A 1 80 ? -14.013 -11.429 -1.566 1.00 97.31 80 ASN A N 1
ATOM 618 C CA . ASN A 1 80 ? -13.483 -12.519 -2.377 1.00 97.31 80 ASN A CA 1
ATOM 619 C C . ASN A 1 80 ? -12.563 -13.424 -1.548 1.00 97.31 80 ASN A C 1
ATOM 621 O O . ASN A 1 80 ? -12.758 -14.638 -1.554 1.00 97.31 80 ASN A O 1
ATOM 625 N N . ALA A 1 81 ? -11.636 -12.856 -0.771 1.00 94.06 81 ALA A N 1
ATOM 626 C CA . ALA A 1 81 ? -10.754 -13.629 0.101 1.00 94.06 81 ALA A CA 1
ATOM 627 C C . ALA A 1 81 ? -11.543 -14.479 1.114 1.00 94.06 81 ALA A C 1
ATOM 629 O O . ALA A 1 81 ? -11.284 -15.677 1.230 1.00 94.06 81 ALA A O 1
ATOM 630 N N . ILE A 1 82 ? -12.559 -13.904 1.767 1.00 93.56 82 ILE A N 1
ATOM 631 C CA . ILE A 1 82 ? -13.429 -14.628 2.705 1.00 93.56 82 ILE A CA 1
ATOM 632 C C . ILE A 1 82 ? -14.070 -15.841 2.030 1.00 93.56 82 ILE A C 1
ATOM 634 O O . ILE A 1 82 ? -13.974 -16.955 2.543 1.00 93.56 82 ILE A O 1
ATOM 638 N N . ARG A 1 83 ? -14.673 -15.655 0.851 1.00 94.94 83 ARG A N 1
ATOM 639 C CA . ARG A 1 83 ? -15.323 -16.744 0.104 1.00 94.94 83 ARG A CA 1
ATOM 640 C C . ARG A 1 83 ? -14.320 -17.783 -0.395 1.00 94.94 83 ARG A C 1
ATOM 642 O O . ARG A 1 83 ? -14.568 -18.979 -0.290 1.00 94.94 83 ARG A O 1
ATOM 649 N N . ARG A 1 84 ? -13.190 -17.337 -0.950 1.00 95.94 84 ARG A N 1
ATOM 650 C CA . ARG A 1 84 ? -12.186 -18.196 -1.594 1.00 95.94 84 ARG A CA 1
ATOM 651 C C . ARG A 1 84 ? -11.449 -19.088 -0.603 1.00 95.94 84 ARG A C 1
ATOM 653 O O . ARG A 1 84 ? -11.080 -20.207 -0.975 1.00 95.94 84 ARG A O 1
ATOM 660 N N . PHE A 1 85 ? -11.208 -18.577 0.602 1.00 91.62 85 PHE A N 1
ATOM 661 C CA . PHE A 1 85 ? -10.462 -19.256 1.659 1.00 91.62 85 PHE A CA 1
ATOM 662 C C . PHE A 1 85 ? -11.349 -19.749 2.808 1.00 91.62 85 PHE A C 1
ATOM 664 O O . PHE A 1 85 ? -10.818 -20.298 3.765 1.00 91.62 85 PHE A O 1
ATOM 671 N N . ALA A 1 86 ? -12.676 -19.591 2.699 1.00 92.62 86 ALA A N 1
ATOM 672 C CA . ALA A 1 86 ? -13.646 -19.962 3.732 1.00 92.62 86 ALA A CA 1
ATOM 673 C C . ALA A 1 86 ? -13.266 -19.399 5.115 1.00 92.62 86 ALA A C 1
ATOM 675 O O . ALA A 1 86 ? -13.230 -20.119 6.110 1.00 92.62 86 ALA A O 1
ATOM 676 N N . ILE A 1 87 ? -12.936 -18.105 5.145 1.00 91.25 87 ILE A N 1
ATOM 677 C CA . ILE A 1 87 ? -12.509 -17.415 6.364 1.00 91.25 87 ILE A CA 1
ATOM 678 C C . ILE A 1 87 ? -13.683 -17.353 7.344 1.00 91.25 87 ILE A C 1
ATOM 680 O O . ILE A 1 87 ? -14.761 -16.865 6.993 1.00 91.25 87 ILE A O 1
ATOM 684 N N . ASP A 1 88 ? -13.461 -17.821 8.571 1.00 91.62 88 ASP A N 1
ATOM 685 C CA . ASP A 1 88 ? -14.443 -17.717 9.645 1.00 91.62 88 ASP A CA 1
ATOM 686 C C . ASP A 1 88 ? -14.622 -16.247 10.043 1.00 91.62 88 ASP A C 1
ATOM 688 O O . ASP A 1 88 ? -13.667 -15.547 10.374 1.00 91.62 88 ASP A O 1
ATOM 692 N N . CYS A 1 89 ? -15.864 -15.777 9.968 1.00 92.44 89 CYS A N 1
ATOM 693 C CA . CYS A 1 89 ? -16.242 -14.398 10.255 1.00 92.44 89 CYS A CA 1
ATOM 694 C C . CYS A 1 89 ? -17.033 -14.266 11.566 1.00 92.44 89 CYS A C 1
ATOM 696 O O . CYS A 1 89 ? -17.656 -13.230 11.795 1.00 92.44 89 CYS A O 1
ATOM 698 N N . THR A 1 90 ? -17.063 -15.312 12.401 1.00 93.69 90 THR A N 1
ATOM 699 C CA . THR A 1 90 ? -17.736 -15.288 13.710 1.00 93.69 90 THR A CA 1
ATOM 700 C C . THR A 1 90 ? -16.983 -14.442 14.733 1.00 93.69 90 THR A C 1
ATOM 702 O O . THR A 1 90 ? -17.612 -13.794 15.568 1.00 93.69 90 THR A O 1
ATOM 705 N N . GLU A 1 91 ? -15.653 -14.401 14.639 1.00 92.94 91 GLU A N 1
ATOM 706 C CA . GLU A 1 91 ? -14.788 -13.620 15.516 1.00 92.94 91 GLU A CA 1
ATOM 707 C C . GLU A 1 91 ? -13.637 -12.979 14.731 1.00 92.94 91 GLU A C 1
ATOM 709 O O . GLU A 1 91 ? -12.977 -13.613 13.904 1.00 92.94 91 GLU A O 1
ATOM 714 N N . PHE A 1 92 ? -13.380 -11.705 15.032 1.00 92.50 92 PHE A N 1
ATOM 715 C CA . PHE A 1 92 ? -12.249 -10.949 14.511 1.00 92.50 92 PHE A CA 1
ATOM 716 C C . PHE A 1 92 ? -11.484 -10.300 15.661 1.00 92.50 92 PHE A C 1
ATOM 718 O O . PHE A 1 92 ? -12.076 -9.626 16.507 1.00 92.50 92 PHE A O 1
ATOM 725 N N . HIS A 1 93 ? -10.160 -10.417 15.640 1.00 92.56 93 HIS A N 1
ATOM 726 C CA . HIS A 1 93 ? -9.281 -9.657 16.519 1.00 92.56 93 HIS A CA 1
ATOM 727 C C . HIS A 1 93 ? -8.633 -8.528 15.729 1.00 92.56 93 HIS A C 1
ATOM 729 O O . HIS A 1 93 ? -8.060 -8.744 14.661 1.00 92.56 93 HIS A O 1
ATOM 735 N N . ASN A 1 94 ? -8.726 -7.316 16.266 1.00 94.00 94 ASN A N 1
ATOM 736 C CA . ASN A 1 94 ? -8.044 -6.156 15.720 1.00 94.00 94 ASN A CA 1
ATOM 737 C C . ASN A 1 94 ? -6.845 -5.834 16.598 1.00 94.00 94 ASN A C 1
ATOM 739 O O . ASN A 1 94 ? -7.006 -5.554 17.785 1.00 94.00 94 ASN A O 1
ATOM 743 N N . ASP A 1 95 ? -5.668 -5.831 15.994 1.00 94.25 95 ASP A N 1
ATOM 744 C CA . ASP A 1 95 ? -4.463 -5.290 16.596 1.00 94.25 95 ASP A CA 1
ATOM 745 C C . ASP A 1 95 ? -4.085 -4.008 15.861 1.00 94.25 95 ASP A C 1
ATOM 747 O O . ASP A 1 95 ? -4.059 -3.959 14.632 1.00 94.25 95 ASP A O 1
ATOM 751 N N . SER A 1 96 ? -3.840 -2.937 16.606 1.00 94.62 96 SER A N 1
ATOM 752 C CA . SER A 1 96 ? -3.486 -1.649 16.012 1.00 94.62 96 SER A CA 1
ATOM 753 C C . SER A 1 96 ? -2.036 -1.300 16.293 1.00 94.62 96 SER A C 1
ATOM 755 O O . SER A 1 96 ? -1.510 -1.590 17.364 1.00 94.62 96 SER A O 1
ATOM 757 N N . THR A 1 97 ? -1.395 -0.601 15.368 1.00 93.81 97 THR A N 1
ATOM 758 C CA . THR A 1 97 ? -0.048 -0.056 15.543 1.00 93.81 97 THR A CA 1
ATOM 759 C C . THR A 1 97 ? 0.076 1.325 14.903 1.00 93.81 97 THR A C 1
ATOM 761 O O . THR A 1 97 ? -0.832 1.770 14.201 1.00 93.81 97 THR A O 1
ATOM 764 N N . SER A 1 98 ? 1.173 2.026 15.168 1.00 95.81 98 SER A N 1
ATOM 765 C CA . SER A 1 98 ? 1.482 3.322 14.563 1.00 95.81 98 SER A CA 1
ATOM 766 C C . SER A 1 98 ? 2.448 3.125 13.394 1.00 95.81 98 SER A C 1
ATOM 768 O O . SER A 1 98 ? 3.476 2.474 13.539 1.00 95.81 98 SER A O 1
ATOM 770 N N . ILE A 1 99 ? 2.149 3.707 12.233 1.00 94.12 99 ILE A N 1
ATOM 771 C CA . ILE A 1 99 ? 3.144 3.925 11.176 1.00 94.12 99 ILE A CA 1
ATOM 772 C C . ILE A 1 99 ? 3.754 5.298 11.428 1.00 94.12 99 ILE A C 1
ATOM 774 O O . ILE A 1 99 ? 3.052 6.306 11.344 1.00 94.12 99 ILE A O 1
ATOM 778 N N . THR A 1 100 ? 5.043 5.327 11.747 1.00 95.56 100 THR A N 1
ATOM 779 C CA . THR A 1 100 ? 5.781 6.542 12.109 1.00 95.56 100 THR A CA 1
ATOM 780 C C . THR A 1 100 ? 6.380 7.229 10.876 1.00 95.56 100 THR A C 1
ATOM 782 O O . THR A 1 100 ? 6.967 6.579 10.013 1.00 95.56 100 THR A O 1
ATOM 785 N N . PHE A 1 101 ? 6.265 8.558 10.806 1.00 94.94 101 PHE A N 1
ATOM 786 C CA . PHE A 1 101 ? 6.725 9.383 9.685 1.00 94.94 101 PHE A CA 1
ATOM 787 C C . PHE A 1 101 ? 7.762 10.420 10.135 1.00 94.94 101 PHE A C 1
ATOM 789 O O . PHE A 1 101 ? 7.571 11.120 11.132 1.00 94.94 101 PHE A O 1
ATOM 796 N N . SER A 1 102 ? 8.835 10.565 9.355 1.00 92.81 102 SER A N 1
ATOM 797 C CA . SER A 1 102 ? 9.883 11.579 9.528 1.00 92.81 102 SER A CA 1
ATOM 798 C C . SER A 1 102 ? 10.052 12.425 8.260 1.00 92.81 102 SER A C 1
ATOM 800 O O . SER A 1 102 ? 9.962 11.910 7.146 1.00 92.81 102 SER A O 1
ATOM 802 N N . GLY A 1 103 ? 10.283 13.730 8.430 1.00 91.50 103 GLY A N 1
ATOM 803 C CA . GLY A 1 103 ? 10.375 14.701 7.334 1.00 91.50 103 GLY A CA 1
ATOM 804 C C . GLY A 1 103 ? 9.140 15.595 7.191 1.00 91.50 103 GLY A C 1
ATOM 805 O O . GLY A 1 103 ? 8.206 15.543 8.000 1.00 91.50 103 GLY A O 1
ATOM 806 N N . ASP A 1 104 ? 9.156 16.448 6.167 1.00 88.94 104 ASP A N 1
ATOM 807 C CA . ASP A 1 104 ? 8.090 17.417 5.930 1.00 88.94 104 ASP A CA 1
ATOM 808 C C . ASP A 1 104 ? 6.996 16.841 5.017 1.00 88.94 104 ASP A C 1
ATOM 810 O O . ASP A 1 104 ? 7.158 16.705 3.808 1.00 88.94 104 ASP A O 1
ATOM 814 N N . TYR A 1 105 ? 5.866 16.483 5.628 1.00 92.12 105 TYR A N 1
ATOM 815 C CA . TYR A 1 105 ? 4.647 16.025 4.953 1.00 92.12 105 TYR A CA 1
ATOM 816 C C . TYR A 1 105 ? 3.614 17.157 4.858 1.00 92.12 105 TYR A C 1
ATOM 818 O O . TYR A 1 105 ? 2.466 16.987 5.272 1.00 92.12 105 TYR A O 1
ATOM 826 N N . ALA A 1 106 ? 4.014 18.330 4.360 1.00 89.56 106 ALA A N 1
ATOM 827 C CA . ALA A 1 106 ? 3.154 19.517 4.283 1.00 89.56 106 ALA A CA 1
ATOM 828 C C . ALA A 1 106 ? 1.825 19.268 3.537 1.00 89.56 106 ALA A C 1
ATOM 830 O O . ALA A 1 106 ? 0.787 19.793 3.931 1.00 89.56 106 ALA A O 1
ATOM 831 N N . GLY A 1 107 ? 1.840 18.416 2.503 1.00 90.56 107 GLY A N 1
ATOM 832 C CA . GLY A 1 107 ? 0.653 18.049 1.718 1.00 90.56 107 GLY A CA 1
ATOM 833 C C . GLY A 1 107 ? -0.232 16.947 2.321 1.00 90.56 107 GLY A C 1
ATOM 834 O O . GLY A 1 107 ? -1.259 16.617 1.735 1.00 90.56 107 GLY A O 1
ATOM 835 N N . ALA A 1 108 ? 0.140 16.356 3.462 1.00 93.00 108 ALA A N 1
ATOM 836 C CA . ALA A 1 108 ? -0.618 15.286 4.122 1.00 93.00 108 ALA A CA 1
ATOM 837 C C . ALA A 1 108 ? -1.480 15.835 5.271 1.00 93.00 108 ALA A C 1
ATOM 839 O O . ALA A 1 108 ? -1.409 15.382 6.416 1.00 93.00 108 ALA A O 1
ATOM 840 N N . ASN A 1 109 ? -2.265 16.866 4.974 1.00 93.56 109 ASN A N 1
ATOM 841 C CA . ASN A 1 109 ? -3.062 17.618 5.943 1.00 93.56 109 ASN A CA 1
ATOM 842 C C . ASN A 1 109 ? -4.520 17.122 6.068 1.00 93.56 109 ASN A C 1
ATOM 844 O O . ASN A 1 109 ? -5.228 17.569 6.972 1.00 93.56 109 ASN A O 1
ATOM 848 N N . GLY A 1 110 ? -4.927 16.155 5.238 1.00 93.75 110 GLY A N 1
ATOM 849 C CA . GLY A 1 110 ? -6.284 15.604 5.190 1.00 93.75 110 GLY A CA 1
ATOM 850 C C . GLY A 1 110 ? -7.233 16.353 4.253 1.00 93.75 110 GLY A C 1
ATOM 851 O O . GLY A 1 110 ? -8.403 15.978 4.161 1.00 93.75 110 GLY A O 1
ATOM 852 N N . ASP A 1 111 ? -6.755 17.385 3.553 1.00 95.00 111 ASP A N 1
ATOM 853 C CA . ASP A 1 111 ? -7.580 18.127 2.606 1.00 95.00 111 ASP A CA 1
ATOM 854 C C . ASP A 1 111 ? -7.993 17.223 1.436 1.00 95.00 111 ASP A C 1
ATOM 856 O O . ASP A 1 111 ? -7.197 16.392 0.972 1.00 95.00 111 ASP A O 1
ATOM 860 N N . PRO A 1 112 ? -9.228 17.360 0.922 1.00 93.50 112 PRO A N 1
ATOM 861 C CA . PRO A 1 112 ? -9.651 16.587 -0.229 1.00 93.50 112 PRO A CA 1
ATOM 862 C C . PRO A 1 112 ? -8.755 16.854 -1.442 1.00 93.50 112 PRO A C 1
ATOM 864 O O . PRO A 1 112 ? -8.525 18.003 -1.819 1.00 93.50 112 PRO A O 1
ATOM 867 N N . GLN A 1 113 ? -8.304 15.794 -2.105 1.00 92.06 113 GLN A N 1
ATOM 868 C CA . GLN A 1 113 ? -7.583 15.887 -3.374 1.00 92.06 113 GLN A CA 1
ATOM 869 C C . GLN A 1 113 ? -8.382 15.178 -4.460 1.00 92.06 113 GLN A C 1
ATOM 871 O O . GLN A 1 113 ? -8.863 14.066 -4.257 1.00 92.06 113 GLN A O 1
ATOM 876 N N . ARG A 1 114 ? -8.559 15.841 -5.611 1.00 91.12 114 ARG A N 1
ATOM 877 C CA . ARG A 1 114 ? -9.360 15.336 -6.747 1.00 91.12 114 ARG A CA 1
ATOM 878 C C . ARG A 1 114 ? -10.767 14.863 -6.330 1.00 91.12 114 ARG A C 1
ATOM 880 O O . ARG A 1 114 ? -11.292 13.895 -6.866 1.00 91.12 114 ARG A O 1
ATOM 887 N N . GLY A 1 115 ? -11.369 15.541 -5.348 1.00 90.00 115 GLY A N 1
ATOM 888 C CA . GLY A 1 115 ? -12.699 15.211 -4.820 1.00 90.00 115 GLY A CA 1
ATOM 889 C C . GLY A 1 115 ? -12.743 14.032 -3.842 1.00 90.00 115 GLY A C 1
ATOM 890 O O . GLY A 1 115 ? -13.829 13.634 -3.434 1.00 90.00 115 GLY A O 1
ATOM 891 N N . GLN A 1 116 ? -11.595 13.483 -3.439 1.00 89.44 116 GLN A N 1
ATOM 892 C CA . GLN A 1 116 ? -11.509 12.359 -2.511 1.00 89.44 116 GLN A CA 1
ATOM 893 C C . GLN A 1 116 ? -10.892 12.769 -1.174 1.00 89.44 116 GLN A C 1
ATOM 895 O O . GLN A 1 116 ? -9.939 13.546 -1.140 1.00 89.44 116 GLN A O 1
ATOM 900 N N . ALA A 1 117 ? -11.396 12.203 -0.075 1.00 88.81 117 ALA A N 1
ATOM 901 C CA . ALA A 1 117 ? -10.793 12.368 1.245 1.00 88.81 117 ALA A CA 1
ATOM 902 C C . ALA A 1 117 ? -9.381 11.760 1.287 1.00 88.81 117 ALA A C 1
ATOM 904 O O . ALA A 1 117 ? -9.149 10.656 0.782 1.00 88.81 117 ALA A O 1
ATOM 905 N N . THR A 1 118 ? -8.444 12.476 1.908 1.00 92.88 118 THR A N 1
ATOM 906 C CA . THR A 1 118 ? -7.053 12.039 2.072 1.00 92.88 118 THR A CA 1
ATOM 907 C C . THR A 1 118 ? -6.735 11.798 3.544 1.00 92.88 118 THR A C 1
ATOM 909 O O . THR A 1 118 ? -7.445 12.249 4.444 1.00 92.88 118 THR A O 1
ATOM 912 N N . LEU A 1 119 ? -5.667 11.045 3.805 1.00 91.75 119 LEU A N 1
ATOM 913 C CA . LEU A 1 119 ? -5.199 10.821 5.167 1.00 91.75 119 LEU A CA 1
ATOM 914 C C . LEU A 1 119 ? -4.412 12.035 5.660 1.00 91.75 119 LEU A C 1
ATOM 916 O O . LEU A 1 119 ? -3.553 12.570 4.959 1.00 91.75 119 LEU A O 1
ATOM 920 N N . LYS A 1 120 ? -4.672 12.418 6.910 1.00 95.12 120 LYS A N 1
ATOM 921 C CA . LYS A 1 120 ? -3.878 13.411 7.625 1.00 95.12 120 LYS A CA 1
ATOM 922 C C . LYS A 1 120 ? -2.771 12.717 8.410 1.00 95.12 120 LYS A C 1
ATOM 924 O O . LYS A 1 120 ? -3.055 11.972 9.344 1.00 95.12 120 LYS A O 1
ATOM 929 N N . VAL A 1 121 ? -1.519 13.003 8.074 1.00 95.06 121 VAL A N 1
ATOM 930 C CA . VAL A 1 121 ? -0.352 12.551 8.8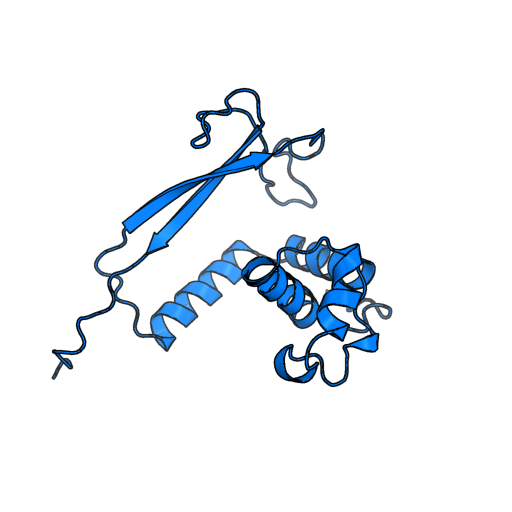42 1.00 95.06 121 VAL A CA 1
ATOM 931 C C . VAL A 1 121 ? -0.140 13.537 9.993 1.00 95.06 121 VAL A C 1
ATOM 933 O O . VAL A 1 121 ? 0.200 14.699 9.765 1.00 95.06 121 VAL A O 1
ATOM 936 N N . ASN A 1 122 ? -0.381 13.106 11.235 1.00 94.19 122 ASN A N 1
ATOM 937 C CA . ASN A 1 122 ? -0.428 14.001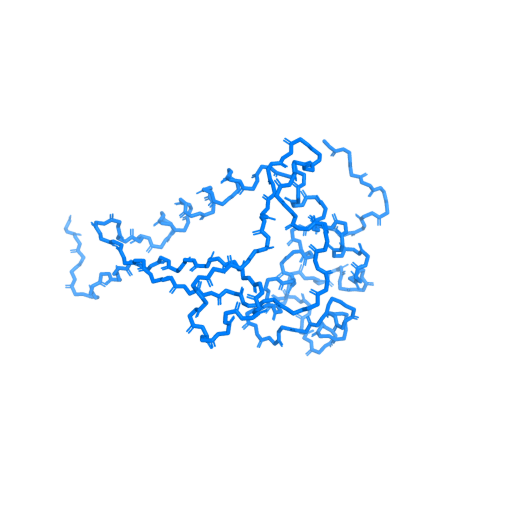 12.402 1.00 94.19 122 ASN A CA 1
ATOM 938 C C . ASN A 1 122 ? 0.237 13.399 13.647 1.00 94.19 122 ASN A C 1
ATOM 940 O O . ASN A 1 122 ? 0.508 12.205 13.697 1.00 94.19 122 ASN A O 1
ATOM 944 N N . HIS A 1 123 ? 0.476 14.216 14.672 1.00 94.12 123 HIS A N 1
ATOM 945 C CA . HIS A 1 123 ? 0.901 13.738 15.989 1.00 94.12 123 HIS A CA 1
ATOM 946 C C . HIS A 1 123 ? -0.253 13.057 16.739 1.00 94.12 123 HIS A C 1
ATOM 948 O O . HIS A 1 123 ? -1.429 13.318 16.481 1.00 94.12 123 HIS A O 1
ATOM 954 N N . GLY A 1 124 ? 0.094 12.188 17.686 1.00 92.19 124 GLY A N 1
ATOM 955 C CA . GLY A 1 124 ? -0.856 11.423 18.493 1.00 92.19 124 GLY A CA 1
ATOM 956 C C . GLY A 1 124 ? -0.138 10.481 19.462 1.00 92.19 124 GLY A C 1
ATOM 957 O O . GLY A 1 124 ? 1.071 10.603 19.667 1.00 92.19 124 GLY A O 1
ATOM 958 N N . HIS A 1 125 ? -0.854 9.502 20.018 1.00 93.81 125 HIS A N 1
ATOM 959 C CA . HIS A 1 125 ? -0.246 8.450 20.835 1.00 93.81 125 HIS A CA 1
ATOM 960 C C . HIS A 1 125 ? 0.520 7.453 19.951 1.00 93.81 125 HIS A C 1
ATOM 962 O O . HIS A 1 125 ? -0.070 6.546 19.372 1.00 93.81 125 HIS A O 1
ATOM 968 N N . ASN A 1 126 ? 1.827 7.671 19.796 1.00 95.00 126 ASN A N 1
ATOM 969 C CA . ASN A 1 126 ? 2.692 6.832 18.970 1.00 95.00 126 ASN A CA 1
ATOM 970 C C . ASN A 1 126 ? 3.122 5.572 19.742 1.00 95.00 126 ASN A C 1
ATOM 972 O O . ASN A 1 126 ? 3.787 5.690 20.774 1.00 95.00 126 ASN A O 1
ATOM 976 N N . LYS A 1 127 ? 2.779 4.382 19.229 1.00 93.81 127 LYS A N 1
ATOM 977 C CA . LYS A 1 127 ? 3.103 3.092 19.869 1.00 93.81 127 LYS A CA 1
ATOM 978 C C . LYS A 1 127 ? 4.593 2.722 19.831 1.00 93.81 127 LYS A C 1
ATOM 980 O O . LYS A 1 127 ? 5.026 1.900 20.634 1.00 93.81 127 LYS A O 1
ATOM 985 N N . ASP A 1 128 ? 5.390 3.392 19.000 1.00 93.19 128 ASP A N 1
ATOM 986 C CA . ASP A 1 128 ? 6.858 3.307 19.003 1.00 93.19 128 ASP A CA 1
ATOM 987 C C . ASP A 1 128 ? 7.493 4.218 20.073 1.00 93.19 128 ASP A C 1
ATOM 989 O O . ASP A 1 128 ? 8.711 4.384 20.108 1.00 93.19 128 ASP A O 1
ATOM 993 N N . HIS A 1 129 ? 6.687 4.847 20.939 1.00 93.44 129 HIS A N 1
ATOM 994 C CA . HIS A 1 129 ? 7.129 5.800 21.966 1.00 93.44 129 HIS A CA 1
ATOM 995 C C . HIS A 1 129 ? 7.870 7.024 21.389 1.00 93.44 129 HIS A C 1
ATOM 997 O O . HIS A 1 129 ? 8.760 7.591 22.023 1.00 93.44 129 HIS A O 1
ATOM 1003 N N . ARG A 1 130 ? 7.472 7.462 20.186 1.00 94.06 130 ARG A N 1
ATOM 1004 C CA . ARG A 1 130 ? 7.992 8.651 19.483 1.00 94.06 130 ARG A CA 1
ATOM 1005 C C . ARG A 1 130 ? 6.924 9.740 19.320 1.00 94.06 130 ARG A C 1
ATOM 1007 O O . ARG A 1 130 ? 6.421 9.946 18.214 1.00 94.06 130 ARG A O 1
ATOM 1014 N N . PRO A 1 131 ? 6.524 10.428 20.409 1.00 93.62 131 PRO A N 1
ATOM 1015 C CA . PRO A 1 131 ? 5.484 11.463 20.353 1.00 93.62 131 PRO A CA 1
ATOM 1016 C C . PRO A 1 131 ? 5.911 12.693 19.532 1.00 93.62 131 PRO A C 1
ATOM 1018 O O . PRO A 1 131 ? 5.067 13.446 19.046 1.00 93.62 131 PRO A O 1
ATOM 1021 N N . ASP A 1 132 ? 7.219 12.875 19.352 1.00 94.38 132 ASP A N 1
ATOM 1022 C CA . ASP A 1 132 ? 7.829 13.918 18.531 1.00 94.38 132 ASP A CA 1
ATOM 1023 C C . ASP A 1 132 ? 7.630 13.703 17.024 1.00 94.38 132 ASP A C 1
ATOM 1025 O O . ASP A 1 132 ? 7.817 14.636 16.246 1.00 94.38 132 ASP A O 1
ATOM 1029 N N . LEU A 1 133 ? 7.228 12.502 16.598 1.00 96.50 133 LEU A N 1
ATOM 1030 C CA . LEU A 1 133 ? 7.020 12.167 15.193 1.00 96.50 133 LEU A CA 1
ATOM 1031 C C . LEU A 1 133 ? 5.535 12.104 14.832 1.00 96.50 133 LEU A C 1
ATOM 1033 O O . LEU A 1 133 ? 4.672 11.753 15.642 1.00 96.50 133 LEU A O 1
ATOM 1037 N N . LYS A 1 134 ? 5.243 12.433 13.571 1.00 96.25 134 LYS A N 1
ATOM 1038 C CA . LYS A 1 134 ? 3.907 12.260 12.998 1.00 96.25 134 LYS A CA 1
ATOM 1039 C C . LYS A 1 134 ? 3.640 10.772 12.767 1.00 96.25 134 LYS A C 1
ATOM 1041 O O . LYS A 1 134 ? 4.570 9.982 12.603 1.00 96.25 134 LYS A O 1
ATOM 1046 N N . GLN A 1 135 ? 2.370 10.393 12.723 1.00 96.38 135 GLN A N 1
ATOM 1047 C CA . GLN A 1 135 ? 1.956 9.007 12.565 1.00 96.38 135 GLN A CA 1
ATOM 1048 C C . GLN A 1 135 ? 0.665 8.847 11.758 1.00 96.38 135 GLN A C 1
ATOM 1050 O O . GLN A 1 135 ? -0.103 9.796 11.575 1.00 96.38 135 GLN A O 1
ATOM 1055 N N . LEU A 1 136 ? 0.414 7.605 11.352 1.00 95.94 136 LEU A N 1
ATOM 1056 C CA . LEU A 1 136 ? -0.905 7.084 11.000 1.00 95.94 136 LEU A CA 1
ATOM 1057 C C . LEU A 1 136 ? -1.202 5.850 11.853 1.00 95.94 136 LEU A C 1
ATOM 1059 O O . LEU A 1 136 ? -0.292 5.092 12.181 1.00 95.94 136 LEU A O 1
ATOM 1063 N N . LEU A 1 137 ? -2.474 5.630 12.186 1.00 94.56 137 LEU A N 1
ATOM 1064 C CA . LEU A 1 137 ? -2.907 4.385 12.815 1.00 94.56 137 LEU A CA 1
ATOM 1065 C C . LEU A 1 137 ? -3.075 3.313 11.735 1.00 94.56 137 LEU A C 1
ATOM 1067 O O . LEU A 1 137 ? -3.789 3.516 10.755 1.00 94.56 137 LEU A O 1
ATOM 1071 N N . TRP A 1 138 ? -2.443 2.167 11.937 1.00 93.12 138 TRP A N 1
ATOM 1072 C CA . TRP A 1 138 ? -2.632 0.963 11.143 1.00 93.12 138 TRP A CA 1
ATOM 1073 C C . TRP A 1 138 ? -3.387 -0.071 11.969 1.00 93.12 138 TRP A C 1
ATOM 1075 O O . TRP A 1 138 ? -3.094 -0.245 13.150 1.00 93.12 138 TRP A O 1
ATOM 1085 N N . ILE A 1 139 ? -4.348 -0.763 11.359 1.00 94.44 139 ILE A N 1
ATOM 1086 C CA . ILE A 1 139 ? -5.115 -1.828 12.010 1.00 94.44 139 ILE A CA 1
ATOM 1087 C C . ILE A 1 139 ? -4.917 -3.111 11.211 1.00 94.44 139 ILE A C 1
ATOM 1089 O O . ILE A 1 139 ? -5.207 -3.164 10.017 1.00 94.4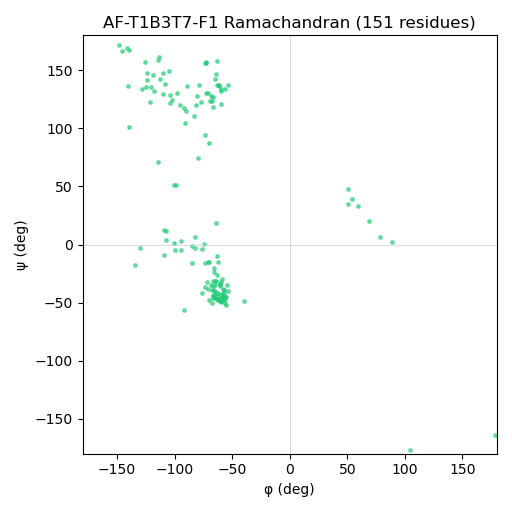4 139 ILE A O 1
ATOM 1093 N N . LEU A 1 140 ? -4.420 -4.138 11.888 1.00 93.31 140 LEU A N 1
ATOM 1094 C CA . LEU A 1 140 ? -4.389 -5.509 11.417 1.00 93.31 140 LEU A CA 1
ATOM 1095 C C . LEU A 1 140 ? -5.611 -6.239 11.978 1.00 93.31 140 LEU A C 1
ATOM 1097 O O . LEU A 1 140 ? -5.762 -6.365 13.191 1.00 93.31 140 LEU A O 1
ATOM 1101 N N . THR A 1 141 ? -6.459 -6.748 11.093 1.00 92.81 141 THR A N 1
ATOM 1102 C CA . THR A 1 141 ? -7.577 -7.618 11.467 1.00 92.81 141 THR A CA 1
ATOM 1103 C C . THR A 1 141 ? -7.210 -9.061 11.160 1.00 92.81 141 THR A C 1
ATOM 1105 O O . THR A 1 141 ? -6.881 -9.389 10.019 1.00 92.81 141 T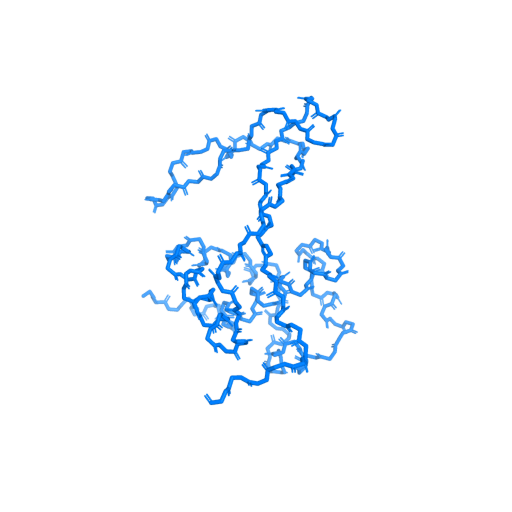HR A O 1
ATOM 1108 N N . VAL A 1 142 ? -7.287 -9.929 12.164 1.00 92.00 142 VAL A N 1
ATOM 1109 C CA . VAL A 1 142 ? -7.094 -11.375 12.021 1.00 92.00 142 VAL A CA 1
ATOM 1110 C C . VAL A 1 142 ? -8.364 -12.114 12.421 1.00 92.00 142 VAL A C 1
ATOM 1112 O O . VAL A 1 142 ? -9.094 -11.690 13.314 1.00 92.00 142 VAL A O 1
ATOM 1115 N N . SER A 1 143 ? -8.626 -13.224 11.744 1.00 91.00 143 SER A N 1
ATOM 1116 C CA . SER A 1 143 ? -9.686 -14.175 12.083 1.00 91.00 143 SER A CA 1
ATOM 1117 C C . SER A 1 143 ? -9.058 -15.500 12.490 1.00 91.00 143 SER A C 1
ATOM 1119 O O . SER A 1 143 ? -7.905 -15.793 12.150 1.00 91.00 143 SER A O 1
ATOM 1121 N N . ARG A 1 144 ? -9.814 -16.306 13.231 1.00 84.19 144 ARG A N 1
ATOM 1122 C CA . ARG A 1 144 ? -9.386 -17.650 13.604 1.00 84.19 144 ARG A CA 1
ATOM 1123 C C . ARG A 1 144 ? -9.446 -18.564 12.382 1.00 84.19 144 ARG A C 1
ATOM 1125 O O . ARG A 1 144 ? -10.478 -18.664 11.725 1.00 84.19 144 ARG A O 1
ATOM 1132 N N . THR A 1 145 ? -8.373 -19.298 12.109 1.00 67.88 145 THR A N 1
ATOM 1133 C CA . THR A 1 145 ? -8.460 -20.446 11.200 1.00 67.88 145 THR A CA 1
ATOM 1134 C C . THR A 1 145 ? -9.241 -21.555 11.912 1.00 67.88 145 THR A C 1
ATOM 1136 O O . THR A 1 145 ? -8.903 -21.872 13.056 1.00 67.88 145 THR A O 1
ATOM 1139 N N . PRO A 1 146 ? -10.269 -22.167 11.300 1.00 59.84 146 PRO A N 1
ATOM 1140 C CA . PRO A 1 146 ? -10.907 -23.341 11.880 1.00 59.84 146 PRO A CA 1
ATOM 1141 C C . PRO A 1 146 ? -9.861 -24.435 12.119 1.00 59.84 146 PRO A C 1
ATOM 1143 O O . PRO A 1 146 ? -9.041 -24.708 11.239 1.00 59.84 146 PRO A O 1
ATOM 1146 N N . ASP A 1 147 ? -9.880 -25.066 13.295 1.00 57.59 147 ASP A N 1
ATOM 1147 C CA . ASP A 1 147 ? -9.037 -26.228 13.565 1.00 57.59 147 ASP A CA 1
ATOM 1148 C C . ASP A 1 147 ? -9.275 -27.271 12.464 1.00 57.59 147 ASP A C 1
ATOM 1150 O O . ASP A 1 147 ? -10.420 -27.534 12.089 1.00 57.59 147 ASP A O 1
ATOM 1154 N N . ALA A 1 148 ? -8.213 -27.900 11.953 1.00 53.66 148 ALA A N 1
ATOM 1155 C CA . ALA A 1 148 ? -8.272 -28.891 10.869 1.00 53.66 148 ALA A CA 1
ATOM 1156 C C . ALA A 1 148 ? -9.047 -30.192 11.221 1.00 53.66 148 ALA A C 1
ATOM 1158 O O . ALA A 1 148 ? -8.871 -31.219 10.567 1.00 53.66 148 ALA A O 1
ATOM 1159 N N . GLY A 1 149 ? -9.887 -30.180 12.260 1.00 50.59 149 GLY A N 1
ATOM 1160 C CA . GLY A 1 149 ? -10.511 -31.347 12.875 1.00 50.59 149 GLY A CA 1
ATOM 1161 C C . GLY A 1 149 ? -12.011 -31.525 12.650 1.00 50.59 149 GLY A C 1
ATOM 1162 O O . GLY A 1 149 ? -12.518 -32.592 12.983 1.00 50.59 149 GLY A O 1
ATOM 1163 N N . VAL A 1 150 ? -12.750 -30.565 12.085 1.00 51.41 150 VAL A N 1
ATOM 1164 C CA . VAL A 1 150 ? -14.194 -30.760 11.860 1.00 51.41 150 VAL A CA 1
ATOM 1165 C C . VAL A 1 150 ? -14.607 -30.202 10.505 1.00 51.41 150 VAL A C 1
ATOM 1167 O O . VAL A 1 150 ? -14.809 -29.003 10.339 1.00 51.41 150 VAL A O 1
ATOM 1170 N N . ARG A 1 151 ? -14.771 -31.095 9.521 1.00 44.94 151 ARG A N 1
ATOM 1171 C CA . ARG A 1 151 ? -15.590 -30.774 8.348 1.00 44.94 151 ARG A CA 1
ATOM 1172 C C . ARG A 1 151 ? -17.047 -30.685 8.817 1.00 44.94 151 ARG A C 1
ATOM 1174 O O . ARG A 1 151 ? -17.502 -31.638 9.456 1.00 44.94 151 ARG A O 1
ATOM 1181 N N . PRO A 1 152 ? -17.781 -29.602 8.523 1.00 50.50 152 PRO A N 1
ATOM 1182 C CA . PRO A 1 152 ? -19.224 -29.604 8.717 1.00 50.50 152 PRO A CA 1
ATOM 1183 C C . PRO A 1 152 ? -19.845 -30.691 7.824 1.00 50.50 152 PRO A C 1
ATOM 1185 O O . PRO A 1 152 ? -19.406 -30.883 6.687 1.00 50.50 152 PRO A O 1
ATOM 1188 N N . ARG A 1 153 ? -20.785 -31.453 8.398 1.00 45.28 153 ARG A N 1
ATOM 1189 C CA . ARG A 1 153 ? -21.573 -32.475 7.693 1.00 45.28 153 ARG A CA 1
ATOM 1190 C C . ARG A 1 153 ? -22.478 -31.851 6.641 1.00 45.28 153 ARG A C 1
ATOM 1192 O O . ARG A 1 153 ? -22.963 -30.728 6.898 1.00 45.28 153 ARG A O 1
#

Solvent-accessible surface area (backbone atoms only — not comparable to full-atom values): 9496 Å² total; per-residue (Å²): 133,84,80,58,90,83,61,86,61,62,44,70,49,43,49,45,50,52,52,52,34,63,72,75,73,57,67,56,62,83,48,44,47,62,61,49,70,78,45,65,38,61,85,64,72,23,70,95,45,52,95,68,56,43,43,70,52,38,49,56,21,50,50,51,52,63,76,41,66,54,66,59,52,51,49,54,51,51,55,49,49,34,66,77,67,66,55,49,81,90,51,74,50,77,49,74,47,52,49,77,50,86,81,88,62,81,88,29,70,34,64,66,54,98,88,36,86,44,69,51,61,38,68,59,94,38,76,84,74,44,60,92,36,30,30,43,84,43,75,50,77,46,56,59,78,79,68,97,80,69,81,84,130

Nearest PDB structures (foldseek):
  8vde-assembly1_P6  TM=2.997E-01  e=7.462E+00  Dubowvirus dv80alpha
  6cfw-assembly1_A  TM=1.994E-01  e=4.771E+00  Pyrococcus furiosus COM1
  6z16-assembly1_e  TM=1.908E-01  e=7.954E+00  Anoxybacillus flavithermus WK1

Organism: NCBI:txid410659